Protein AF-A0A7J5J9D5-F1 (afdb_monomer)

pLDDT: mean 86.19, std 12.95, range [57.12, 96.88]

Structure (mmCIF, N/CA/C/O backbone):
data_AF-A0A7J5J9D5-F1
#
_entry.id   AF-A0A7J5J9D5-F1
#
loop_
_atom_site.group_PDB
_atom_site.id
_atom_site.ty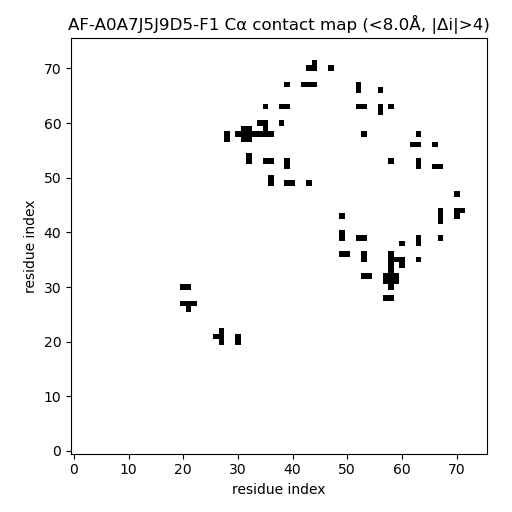pe_symbol
_atom_site.label_atom_id
_atom_site.label_alt_id
_atom_site.label_comp_id
_atom_site.label_asym_id
_atom_site.label_entity_id
_atom_site.label_seq_id
_atom_site.pdbx_PDB_ins_code
_atom_site.Cartn_x
_atom_site.Cartn_y
_atom_site.Cartn_z
_atom_site.occupancy
_atom_site.B_iso_or_equiv
_atom_site.auth_seq_id
_atom_site.auth_comp_id
_at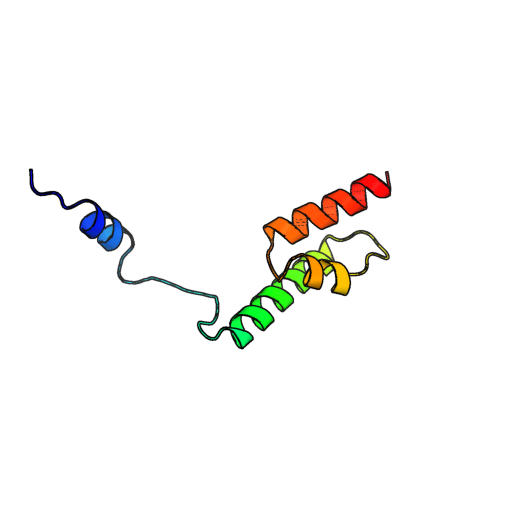om_site.auth_asym_id
_atom_site.auth_atom_id
_atom_site.pdbx_PDB_model_num
ATOM 1 N N . GLY A 1 1 ? 7.714 34.180 -32.434 1.00 57.12 1 GLY A N 1
ATOM 2 C CA . GLY A 1 1 ? 8.536 33.480 -31.426 1.00 57.12 1 GLY A CA 1
ATOM 3 C C . GLY A 1 1 ? 8.421 31.984 -31.631 1.00 57.12 1 GLY A C 1
ATOM 4 O O . GLY A 1 1 ? 7.320 31.506 -31.885 1.00 57.12 1 GLY A O 1
ATOM 5 N N . LYS A 1 2 ? 9.540 31.255 -31.595 1.00 61.91 2 LYS A N 1
ATOM 6 C CA . LYS A 1 2 ? 9.570 29.795 -31.775 1.00 61.91 2 LYS A CA 1
ATOM 7 C C . LYS A 1 2 ? 8.893 29.140 -30.562 1.00 61.91 2 LYS A C 1
ATOM 9 O O . LYS A 1 2 ? 9.280 29.421 -29.434 1.00 61.91 2 LYS A O 1
ATOM 14 N N . LYS A 1 3 ? 7.860 28.316 -30.769 1.00 62.94 3 LYS A N 1
ATOM 15 C CA . LYS A 1 3 ? 7.195 27.588 -29.674 1.00 62.94 3 LYS A CA 1
ATOM 16 C C . LYS A 1 3 ? 8.132 26.482 -29.180 1.00 62.94 3 LYS A C 1
ATOM 18 O O . LYS A 1 3 ? 8.236 25.443 -29.817 1.00 62.94 3 LYS A O 1
ATOM 23 N N . VAL A 1 4 ? 8.816 26.725 -28.068 1.00 69.00 4 VAL A N 1
ATOM 24 C CA . VAL A 1 4 ? 9.783 25.798 -27.443 1.00 69.00 4 VAL A CA 1
ATOM 25 C C . VAL A 1 4 ? 9.297 25.244 -26.098 1.00 69.00 4 VAL A C 1
ATOM 27 O O . VAL A 1 4 ? 10.041 24.566 -25.402 1.00 69.00 4 VAL A O 1
ATOM 30 N N . GLY A 1 5 ? 8.026 25.482 -25.748 1.00 69.38 5 GLY A N 1
ATOM 31 C CA . GLY A 1 5 ? 7.483 25.242 -24.406 1.00 69.38 5 GLY A CA 1
ATOM 32 C C . GLY A 1 5 ? 7.732 23.837 -23.853 1.00 69.38 5 GLY A C 1
ATOM 33 O O . GLY A 1 5 ? 8.286 23.712 -22.769 1.00 69.38 5 GLY A O 1
ATOM 34 N N . TYR A 1 6 ? 7.386 22.778 -24.590 1.00 62.97 6 TYR A N 1
ATOM 35 C CA . TYR A 1 6 ? 7.537 21.405 -24.085 1.00 62.97 6 TYR A CA 1
ATOM 36 C C . TYR A 1 6 ? 9.000 20.951 -23.989 1.00 62.97 6 TYR A C 1
ATOM 38 O O . TYR A 1 6 ? 9.374 20.304 -23.015 1.00 62.97 6 TYR A O 1
ATOM 46 N N . THR A 1 7 ? 9.837 21.327 -24.958 1.00 68.31 7 THR A N 1
ATOM 47 C CA . THR A 1 7 ? 11.264 20.974 -24.975 1.00 68.31 7 THR A CA 1
ATOM 48 C C . THR A 1 7 ? 12.042 21.703 -23.878 1.00 68.31 7 THR A C 1
ATOM 50 O O . THR A 1 7 ? 12.847 21.080 -23.195 1.00 68.31 7 THR A O 1
ATOM 53 N N . GLU A 1 8 ? 11.760 22.989 -23.646 1.00 70.69 8 GLU A N 1
ATOM 54 C CA . GLU A 1 8 ? 12.372 23.747 -22.545 1.00 70.69 8 GLU A CA 1
ATOM 55 C C . GLU A 1 8 ? 11.885 23.299 -21.166 1.00 70.69 8 GLU A C 1
ATOM 57 O O . GLU A 1 8 ? 12.630 23.369 -20.192 1.00 70.69 8 GLU A O 1
ATOM 62 N N . MET A 1 9 ? 10.622 22.878 -21.047 1.00 72.06 9 MET A N 1
ATOM 63 C CA . MET A 1 9 ? 10.111 22.336 -19.787 1.00 72.06 9 MET A CA 1
ATOM 64 C C . MET A 1 9 ? 10.828 21.031 -19.441 1.00 72.06 9 MET A C 1
ATOM 66 O O . MET A 1 9 ? 11.245 20.873 -18.301 1.00 72.06 9 MET A O 1
ATOM 70 N N . LEU A 1 10 ? 11.046 20.141 -20.415 1.00 65.06 10 LEU A N 1
ATOM 71 C CA . LEU A 1 10 ? 11.738 18.870 -20.192 1.00 65.06 10 LEU A CA 1
ATOM 72 C C . LEU A 1 10 ? 13.236 19.062 -19.888 1.00 65.06 10 LEU A C 1
ATOM 74 O O . LEU A 1 10 ? 13.748 18.452 -18.955 1.00 65.06 10 LEU A O 1
ATOM 78 N N . SER A 1 11 ? 13.927 19.961 -20.603 1.00 65.38 11 SER A N 1
ATOM 79 C CA . SER A 1 11 ? 15.364 20.208 -20.394 1.00 65.38 11 SER A CA 1
ATOM 80 C C . SER A 1 11 ? 15.692 20.803 -19.020 1.00 65.38 11 SER A C 1
ATOM 82 O O . SER A 1 11 ? 16.800 20.620 -18.526 1.00 65.38 11 SER A O 1
ATOM 84 N N . ARG A 1 12 ? 14.743 21.514 -18.389 1.00 66.50 12 ARG A N 1
ATOM 85 C CA . ARG A 1 12 ? 14.912 22.090 -17.040 1.00 66.50 12 ARG A CA 1
ATOM 86 C C . ARG A 1 12 ? 14.952 21.038 -15.929 1.00 66.50 12 ARG A C 1
ATOM 88 O O . ARG A 1 12 ? 15.549 21.308 -14.893 1.00 66.50 12 ARG A O 1
ATOM 95 N N . TYR A 1 13 ? 14.341 19.870 -16.132 1.00 62.62 13 TYR A N 1
ATOM 96 C CA . TYR A 1 13 ? 14.365 18.772 -15.157 1.00 62.62 13 TYR A CA 1
ATOM 97 C C . TYR A 1 13 ? 15.594 17.852 -15.310 1.00 62.62 13 TYR A C 1
ATOM 99 O O . TYR A 1 13 ? 15.831 17.015 -14.439 1.00 62.62 13 TYR A O 1
ATOM 107 N N . GLY A 1 14 ? 16.402 18.047 -16.363 1.00 64.06 14 GLY A N 1
ATOM 108 C CA . GLY A 1 14 ? 17.589 17.240 -16.664 1.00 64.06 14 GLY A CA 1
ATOM 109 C C . GLY A 1 14 ? 17.271 15.787 -17.056 1.00 64.06 14 GLY A C 1
ATOM 110 O O . GLY A 1 14 ? 16.135 15.333 -16.943 1.00 64.06 14 GLY A O 1
ATOM 111 N N . ASP A 1 15 ? 18.293 15.037 -17.485 1.00 62.00 15 ASP A N 1
ATOM 112 C CA . ASP A 1 15 ? 18.204 13.593 -17.804 1.00 62.00 15 ASP A CA 1
ATOM 113 C C . ASP A 1 15 ? 17.905 12.705 -16.577 1.00 62.00 15 ASP A C 1
ATOM 115 O O . ASP A 1 15 ? 17.687 11.500 -16.687 1.00 62.00 15 ASP A O 1
ATOM 119 N N . SER A 1 16 ? 17.874 13.285 -15.378 1.00 60.84 16 SER A N 1
ATOM 120 C CA . SER A 1 16 ? 17.614 12.607 -14.111 1.00 60.84 16 SER A CA 1
ATOM 121 C C . SER A 1 16 ? 16.117 12.404 -13.851 1.00 60.84 16 SER A C 1
ATOM 123 O O . SER A 1 16 ? 15.584 12.817 -12.821 1.00 60.84 16 SER A O 1
ATOM 125 N N . TYR A 1 17 ? 15.422 11.731 -14.767 1.00 60.56 17 TYR A N 1
ATOM 126 C CA . TYR A 1 17 ? 14.130 11.129 -14.446 1.00 60.56 17 TYR A CA 1
ATOM 127 C C . TYR A 1 17 ? 14.364 9.922 -13.523 1.00 60.56 17 TYR A C 1
ATOM 129 O O . TYR A 1 17 ? 14.701 8.828 -13.971 1.00 60.56 17 TYR A O 1
ATOM 137 N N . SER A 1 18 ? 14.213 10.119 -12.213 1.00 69.06 18 SER A N 1
ATOM 138 C CA . SER A 1 18 ? 14.337 9.055 -11.214 1.00 69.06 18 SER A CA 1
ATOM 139 C C . SER A 1 18 ? 12.969 8.444 -10.907 1.00 69.06 18 SER A C 1
ATOM 141 O O . SER A 1 18 ? 12.204 8.914 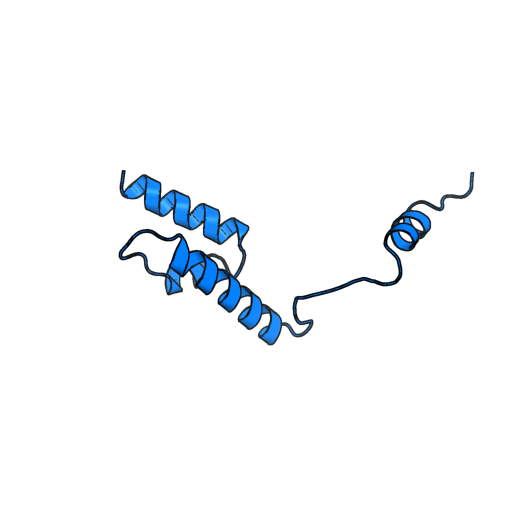-10.062 1.00 69.06 18 SER A O 1
ATOM 143 N N . LYS A 1 19 ? 12.640 7.356 -11.609 1.00 76.62 19 LYS A N 1
ATOM 144 C CA . LYS A 1 19 ? 11.450 6.553 -11.313 1.00 76.62 19 LYS A CA 1
ATOM 145 C C . LYS A 1 19 ? 11.776 5.513 -10.248 1.00 76.62 19 LYS A C 1
ATOM 147 O O . LYS A 1 19 ? 12.588 4.625 -10.460 1.00 76.62 19 LYS A O 1
ATOM 152 N N . VAL A 1 20 ? 11.100 5.609 -9.108 1.00 80.81 20 VAL A N 1
ATOM 153 C CA . VAL A 1 20 ? 11.281 4.684 -7.971 1.00 80.81 20 VAL A CA 1
ATOM 154 C C . VAL A 1 20 ? 10.313 3.492 -8.029 1.00 80.81 20 VAL A C 1
ATOM 156 O O . VAL A 1 20 ? 10.407 2.557 -7.245 1.00 80.81 20 VAL A O 1
ATOM 159 N N . THR A 1 21 ? 9.334 3.539 -8.935 1.00 84.88 21 THR A N 1
ATOM 160 C CA . THR A 1 21 ? 8.322 2.491 -9.114 1.00 84.88 21 THR A CA 1
ATOM 161 C C . THR A 1 21 ? 8.712 1.577 -10.277 1.00 84.88 21 THR A C 1
ATOM 163 O O . THR A 1 21 ? 9.009 2.112 -11.346 1.00 84.88 21 THR A O 1
ATOM 166 N N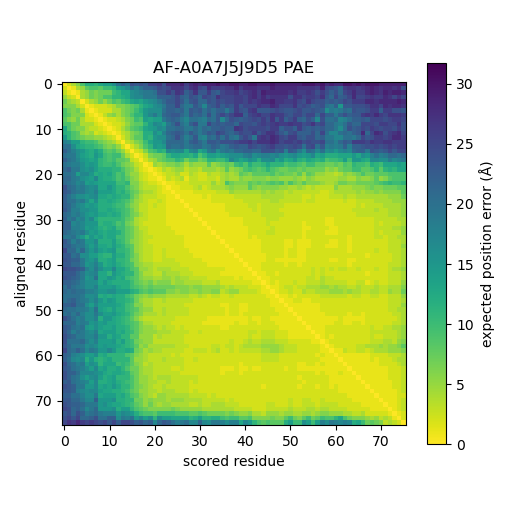 . PRO A 1 22 ? 8.639 0.242 -10.129 1.00 89.06 22 PRO A N 1
ATOM 167 C CA . PRO A 1 22 ? 8.903 -0.688 -11.227 1.00 89.06 22 PRO A CA 1
ATOM 168 C C . PRO A 1 22 ? 8.046 -0.420 -12.478 1.00 89.06 22 PRO A C 1
ATOM 170 O O . PRO A 1 22 ? 6.898 0.039 -12.389 1.00 89.06 22 PRO A O 1
ATOM 173 N N . ASP A 1 23 ? 8.605 -0.710 -13.654 1.00 88.94 23 ASP A N 1
ATOM 174 C CA . ASP A 1 23 ? 7.907 -0.579 -14.940 1.00 88.94 23 ASP A CA 1
ATOM 175 C C . ASP A 1 23 ? 6.927 -1.726 -15.191 1.00 88.94 23 ASP A C 1
ATOM 177 O O . ASP A 1 23 ? 5.821 -1.489 -15.693 1.00 88.94 23 ASP A O 1
ATOM 181 N N . ASP A 1 24 ? 7.295 -2.943 -14.783 1.00 94.31 24 ASP A N 1
ATOM 182 C CA . ASP A 1 24 ? 6.421 -4.105 -14.889 1.00 94.31 24 ASP A CA 1
ATOM 183 C C . ASP A 1 24 ? 5.129 -3.897 -14.086 1.00 94.31 24 ASP A C 1
ATOM 185 O O . ASP A 1 24 ? 5.124 -3.351 -12.979 1.00 94.31 24 ASP A O 1
ATOM 189 N N . ALA A 1 25 ? 4.002 -4.308 -14.666 1.00 91.00 25 ALA A N 1
ATOM 190 C CA . ALA A 1 25 ? 2.694 -4.076 -14.072 1.00 91.00 25 ALA A CA 1
ATOM 191 C C . ALA A 1 25 ? 2.489 -4.867 -12.772 1.00 91.00 25 ALA A C 1
ATOM 193 O O . ALA A 1 25 ? 1.934 -4.318 -11.817 1.00 91.00 25 ALA A O 1
ATOM 194 N N . GLN A 1 26 ? 2.961 -6.115 -12.715 1.00 94.31 26 GLN A N 1
ATOM 195 C CA . GLN A 1 26 ? 2.813 -6.965 -11.536 1.00 94.31 26 GLN A CA 1
ATOM 196 C C . GLN A 1 26 ? 3.758 -6.525 -10.419 1.00 94.31 26 GLN A C 1
ATOM 198 O O . GLN A 1 26 ? 3.353 -6.446 -9.257 1.00 94.31 26 GLN A O 1
ATOM 203 N N . GLU A 1 27 ? 5.008 -6.201 -10.746 1.00 93.25 27 GLU A N 1
ATOM 204 C CA . GLU A 1 27 ? 5.966 -5.687 -9.764 1.00 93.25 27 GLU A CA 1
ATOM 205 C C . GLU A 1 27 ? 5.556 -4.318 -9.230 1.00 93.25 27 GLU A C 1
ATOM 207 O O . GLU A 1 27 ? 5.640 -4.078 -8.024 1.00 93.25 27 GLU A O 1
ATOM 212 N N . ARG A 1 28 ? 5.025 -3.444 -10.092 1.00 93.12 28 ARG A N 1
ATOM 213 C CA . ARG A 1 28 ? 4.452 -2.162 -9.673 1.00 93.12 28 ARG A CA 1
ATOM 214 C C . ARG A 1 28 ? 3.311 -2.359 -8.688 1.00 93.12 28 ARG A C 1
ATOM 216 O O . ARG A 1 28 ? 3.267 -1.678 -7.668 1.00 93.12 28 ARG A O 1
ATOM 223 N N . GLU A 1 29 ? 2.392 -3.276 -8.973 1.00 94.44 29 GLU A N 1
ATOM 224 C CA . GLU A 1 29 ? 1.272 -3.557 -8.077 1.00 94.44 29 GLU A CA 1
ATOM 225 C C . GLU A 1 29 ? 1.755 -4.080 -6.717 1.00 94.44 29 GLU A C 1
ATOM 227 O O . GLU A 1 29 ? 1.312 -3.590 -5.674 1.00 94.44 29 GLU A O 1
ATOM 232 N N . LYS A 1 30 ? 2.707 -5.022 -6.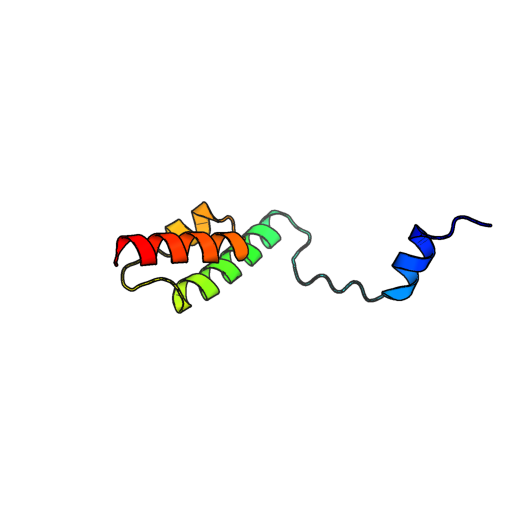713 1.00 95.25 30 LYS A N 1
ATOM 233 C CA . LYS A 1 30 ? 3.332 -5.541 -5.485 1.00 95.25 30 LYS A CA 1
ATOM 234 C C . LYS A 1 30 ? 4.013 -4.427 -4.689 1.00 95.25 30 LYS A C 1
ATOM 236 O O . LYS A 1 30 ? 3.783 -4.318 -3.485 1.00 95.25 30 LYS A O 1
ATOM 241 N N . PHE A 1 31 ? 4.794 -3.579 -5.358 1.00 94.88 31 PHE A N 1
ATOM 242 C CA . PHE A 1 31 ? 5.480 -2.443 -4.746 1.00 94.88 31 PHE A CA 1
ATOM 243 C C . PHE A 1 31 ? 4.488 -1.476 -4.090 1.00 94.88 31 PHE A C 1
ATOM 245 O O . PHE A 1 31 ? 4.618 -1.159 -2.907 1.00 94.88 31 PHE A O 1
ATOM 252 N N . LEU A 1 32 ? 3.453 -1.054 -4.820 1.00 95.19 32 LEU A N 1
ATOM 253 C CA . LEU A 1 32 ? 2.455 -0.110 -4.314 1.00 95.19 32 LEU A CA 1
ATOM 254 C C . LEU A 1 32 ? 1.663 -0.691 -3.134 1.00 95.19 32 LEU A C 1
ATOM 256 O O . LEU A 1 32 ? 1.441 -0.002 -2.137 1.00 95.19 32 LEU A O 1
ATOM 260 N N . LYS A 1 33 ? 1.279 -1.972 -3.202 1.00 96.00 33 LYS A N 1
ATOM 261 C CA . LYS A 1 33 ? 0.597 -2.655 -2.092 1.00 96.00 33 LYS A CA 1
ATOM 262 C C . LYS A 1 33 ? 1.488 -2.787 -0.856 1.00 96.00 33 LYS A C 1
ATOM 264 O O . LYS A 1 33 ? 0.995 -2.593 0.253 1.00 96.00 33 LYS A O 1
ATOM 269 N N . ALA A 1 34 ? 2.784 -3.055 -1.026 1.00 96.31 34 ALA A N 1
ATOM 270 C CA . ALA A 1 34 ? 3.732 -3.112 0.086 1.00 96.31 34 ALA A CA 1
ATOM 271 C C . ALA A 1 34 ? 3.873 -1.750 0.787 1.00 96.31 34 ALA A C 1
ATOM 273 O O . ALA A 1 34 ? 3.780 -1.678 2.013 1.00 96.31 34 ALA A O 1
ATOM 274 N N . GLN A 1 35 ? 4.007 -0.665 0.018 1.00 95.25 35 GLN A N 1
ATOM 275 C CA . GLN A 1 35 ? 4.070 0.697 0.563 1.00 95.25 35 GLN A CA 1
ATOM 276 C C . GLN A 1 35 ? 2.783 1.069 1.310 1.00 95.25 35 GLN A C 1
ATOM 278 O O . GLN A 1 35 ? 2.830 1.546 2.446 1.00 95.25 35 GLN A O 1
ATOM 283 N N . ALA A 1 36 ? 1.621 0.784 0.717 1.00 96.31 36 ALA A N 1
ATOM 284 C CA . ALA A 1 36 ? 0.335 1.013 1.369 1.00 96.31 36 ALA A CA 1
ATOM 285 C C . ALA A 1 36 ? 0.184 0.214 2.671 1.00 96.31 36 ALA A C 1
ATOM 287 O O . ALA A 1 36 ? -0.340 0.749 3.645 1.00 96.31 36 ALA A O 1
ATOM 288 N N . ALA A 1 37 ? 0.672 -1.030 2.718 1.00 96.88 37 ALA A N 1
ATOM 289 C CA . ALA A 1 37 ? 0.626 -1.852 3.924 1.00 96.88 37 ALA A CA 1
ATOM 290 C C . ALA A 1 37 ? 1.471 -1.262 5.060 1.00 96.88 37 ALA A C 1
ATOM 292 O O . ALA A 1 37 ? 1.016 -1.248 6.201 1.00 96.88 37 ALA A O 1
ATOM 293 N N . ILE A 1 38 ? 2.672 -0.754 4.763 1.00 95.94 38 ILE A N 1
ATOM 294 C CA . ILE A 1 38 ? 3.540 -0.107 5.761 1.00 95.94 38 ILE A CA 1
ATOM 295 C C . ILE A 1 38 ? 2.835 1.115 6.354 1.00 95.94 38 ILE A C 1
ATOM 297 O O . ILE A 1 38 ? 2.717 1.234 7.572 1.00 95.94 38 ILE A O 1
ATOM 301 N N . VAL A 1 39 ? 2.310 1.991 5.496 1.00 95.25 39 VAL A N 1
ATOM 302 C CA . VAL A 1 39 ? 1.618 3.208 5.938 1.00 95.25 39 VAL A CA 1
ATOM 303 C C . VAL A 1 39 ? 0.360 2.868 6.737 1.00 95.25 39 VAL A C 1
ATOM 305 O O . VAL A 1 39 ? 0.133 3.458 7.793 1.00 95.25 39 VAL A O 1
ATOM 308 N N . ALA A 1 40 ? -0.437 1.902 6.279 1.00 96.31 40 ALA A N 1
ATOM 309 C CA . ALA A 1 40 ? -1.655 1.492 6.967 1.00 96.31 40 ALA A CA 1
ATOM 310 C C . ALA A 1 40 ? -1.367 0.868 8.340 1.00 96.31 40 ALA A C 1
ATOM 312 O O . ALA A 1 40 ? -2.040 1.229 9.296 1.00 96.31 40 ALA A O 1
ATOM 313 N N . LYS A 1 41 ? -0.337 0.020 8.478 1.00 96.06 41 LYS A N 1
ATOM 314 C CA . LYS A 1 41 ? 0.048 -0.570 9.777 1.00 96.06 41 LYS A CA 1
ATOM 315 C C . LYS A 1 41 ? 0.385 0.471 10.846 1.00 96.06 41 LYS A C 1
ATOM 317 O O . LYS A 1 41 ? 0.153 0.215 12.016 1.00 96.06 41 LYS A O 1
ATOM 322 N N . ILE A 1 42 ? 0.954 1.607 10.448 1.00 95.19 42 ILE A N 1
ATOM 323 C CA . ILE A 1 42 ? 1.376 2.662 11.381 1.00 95.19 42 ILE A CA 1
ATOM 324 C C . ILE A 1 42 ? 0.209 3.587 11.748 1.00 95.19 42 ILE A C 1
ATOM 326 O O . ILE A 1 42 ? 0.182 4.143 12.840 1.00 95.19 42 ILE A O 1
ATOM 330 N N . ASN A 1 43 ? -0.733 3.797 10.825 1.00 94.50 43 ASN A N 1
ATOM 331 C CA . ASN A 1 43 ? -1.715 4.878 10.938 1.00 94.50 43 ASN A CA 1
ATOM 332 C C . ASN A 1 43 ? -3.154 4.406 11.161 1.00 94.50 43 ASN A C 1
ATOM 334 O O . ASN A 1 43 ? -3.986 5.205 11.602 1.00 94.50 43 ASN A O 1
ATOM 338 N N . ALA A 1 44 ? -3.482 3.166 10.802 1.00 94.38 44 ALA A N 1
ATOM 339 C CA . ALA A 1 44 ? -4.823 2.639 10.991 1.00 94.38 44 ALA A CA 1
ATOM 340 C C . ALA A 1 44 ? -5.114 2.447 12.490 1.00 94.38 44 ALA A C 1
ATOM 342 O O . ALA A 1 44 ? -4.196 2.143 13.250 1.00 94.38 44 ALA A O 1
ATOM 343 N N . PRO A 1 45 ? -6.370 2.646 12.923 1.00 94.06 45 PRO A N 1
ATOM 344 C CA . PRO A 1 45 ? -6.744 2.431 14.315 1.00 94.06 45 PRO A CA 1
ATOM 345 C C . PRO A 1 45 ? -6.606 0.959 14.723 1.00 94.06 45 PRO A C 1
ATOM 347 O O . PRO A 1 45 ? -6.644 0.062 13.874 1.00 94.06 45 PRO A O 1
ATOM 350 N N . ASP A 1 46 ? -6.496 0.711 16.028 1.00 91.25 46 ASP A N 1
ATOM 351 C CA . ASP A 1 46 ? -6.375 -0.642 16.569 1.00 91.25 46 ASP A CA 1
ATOM 352 C C . ASP A 1 46 ? -7.550 -1.529 16.132 1.00 91.25 46 ASP A C 1
ATOM 354 O O . ASP A 1 46 ? -8.714 -1.120 16.127 1.00 91.25 46 ASP A O 1
ATOM 358 N N . GLY A 1 47 ? -7.233 -2.758 15.715 1.00 89.50 47 GLY A N 1
ATOM 359 C CA . GLY A 1 47 ? -8.215 -3.715 15.196 1.00 89.50 47 GLY A CA 1
ATOM 360 C C . GLY A 1 47 ? -8.653 -3.483 13.743 1.00 89.50 47 GLY A C 1
ATOM 361 O O . GLY A 1 47 ? -9.478 -4.244 13.237 1.00 89.50 47 GLY A O 1
ATOM 362 N N . ALA A 1 48 ? -8.113 -2.480 13.040 1.00 93.12 48 ALA A N 1
ATOM 363 C CA . ALA A 1 48 ? -8.402 -2.280 11.623 1.00 93.12 48 ALA A CA 1
ATOM 364 C C . ALA A 1 48 ? -7.819 -3.398 10.740 1.00 93.12 48 ALA A C 1
ATOM 366 O O . ALA A 1 48 ? -6.659 -3.794 10.865 1.00 93.12 48 ALA A O 1
ATOM 367 N N . ASP A 1 49 ? -8.613 -3.857 9.769 1.00 95.44 49 ASP A N 1
ATOM 368 C CA . ASP A 1 49 ? -8.166 -4.824 8.766 1.00 95.44 49 ASP A CA 1
ATOM 369 C C . ASP A 1 49 ? -7.280 -4.143 7.708 1.00 95.44 49 ASP A C 1
ATOM 371 O O . ASP A 1 49 ? -7.749 -3.565 6.720 1.00 95.44 49 ASP A O 1
ATOM 375 N N . ILE A 1 50 ? -5.966 -4.230 7.921 1.00 95.75 50 ILE A N 1
ATOM 376 C CA . ILE A 1 50 ? -4.954 -3.660 7.027 1.00 95.75 50 ILE A CA 1
ATOM 377 C C . ILE A 1 50 ? -5.043 -4.248 5.615 1.00 95.75 50 ILE A C 1
ATOM 379 O O . ILE A 1 50 ? -4.882 -3.515 4.636 1.00 95.75 50 ILE A O 1
ATOM 383 N N . ALA A 1 51 ? -5.304 -5.551 5.480 1.00 95.38 51 ALA A N 1
ATOM 384 C CA . ALA A 1 51 ? -5.360 -6.206 4.175 1.00 95.38 51 ALA A CA 1
ATOM 385 C C . ALA A 1 51 ? -6.529 -5.660 3.348 1.00 95.38 51 ALA A C 1
ATOM 387 O O . ALA A 1 51 ? -6.362 -5.352 2.163 1.00 95.38 51 ALA A O 1
ATOM 388 N N . LYS A 1 52 ? -7.678 -5.442 3.994 1.00 96.12 52 LYS A N 1
ATOM 389 C CA . LYS A 1 52 ? -8.843 -4.804 3.374 1.00 96.12 52 LYS A CA 1
ATOM 390 C C . LYS A 1 52 ? -8.549 -3.373 2.924 1.00 96.12 52 LYS A C 1
ATOM 392 O O . LYS A 1 52 ? -8.916 -3.023 1.804 1.00 96.12 52 LYS A O 1
ATOM 397 N N . ILE A 1 53 ? -7.850 -2.571 3.736 1.00 95.38 53 ILE A N 1
ATOM 398 C CA . ILE A 1 53 ? -7.449 -1.196 3.371 1.00 95.38 53 ILE A CA 1
ATOM 399 C C . ILE A 1 53 ? -6.498 -1.207 2.165 1.00 95.38 53 ILE A C 1
ATOM 401 O O . ILE A 1 53 ? -6.670 -0.447 1.213 1.00 95.38 53 ILE A O 1
ATOM 405 N N . VAL A 1 54 ? -5.489 -2.076 2.160 1.00 96.25 54 VAL A N 1
ATOM 406 C CA . VAL A 1 54 ? -4.527 -2.161 1.048 1.00 96.25 54 VAL A CA 1
ATOM 407 C C . VAL A 1 54 ? -5.213 -2.616 -0.241 1.00 96.25 54 VAL A C 1
ATOM 409 O O . VAL A 1 54 ? -4.946 -2.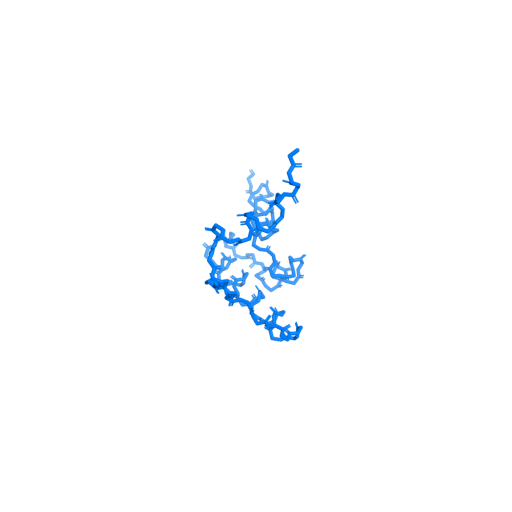067 -1.313 1.00 96.25 54 VAL A O 1
ATOM 412 N N . HIS A 1 55 ? -6.126 -3.585 -0.147 1.00 95.25 55 HIS A N 1
ATOM 413 C CA . HIS A 1 55 ? -6.869 -4.084 -1.299 1.00 95.25 55 HIS A CA 1
ATOM 414 C C . HIS A 1 55 ? -7.831 -3.028 -1.864 1.00 95.25 55 HIS A C 1
ATOM 416 O O . HIS A 1 55 ? -7.830 -2.796 -3.071 1.00 95.25 55 HIS A O 1
ATOM 422 N N . SER A 1 56 ? -8.589 -2.328 -1.011 1.00 93.75 56 SER A N 1
ATOM 423 C CA . SER A 1 56 ? -9.549 -1.298 -1.442 1.00 93.75 56 SER A CA 1
ATOM 424 C C . SER A 1 56 ? -8.881 -0.056 -2.046 1.00 93.75 56 SER A C 1
ATOM 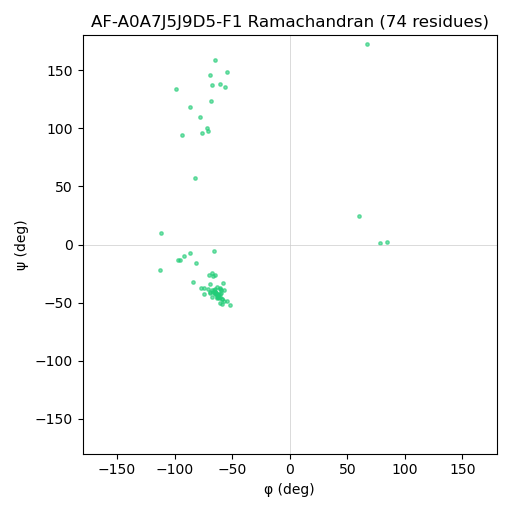426 O O . SER A 1 56 ? -9.477 0.659 -2.855 1.00 93.75 56 SER A O 1
ATOM 428 N N . THR A 1 57 ? -7.627 0.206 -1.676 1.00 94.00 57 THR A N 1
ATOM 429 C CA . THR A 1 57 ? -6.865 1.379 -2.127 1.00 94.00 57 THR A CA 1
ATOM 430 C C . THR A 1 57 ? -5.971 1.096 -3.330 1.00 94.00 57 THR A C 1
ATOM 432 O O . THR A 1 57 ? -5.480 2.045 -3.947 1.00 94.00 57 THR A O 1
ATOM 435 N N . GLY A 1 58 ? -5.747 -0.178 -3.672 1.00 92.19 58 GLY A N 1
ATOM 436 C CA . GLY A 1 58 ? -4.891 -0.587 -4.788 1.00 92.19 58 GLY A CA 1
ATOM 437 C C . GLY A 1 58 ? -3.438 -0.118 -4.656 1.00 92.19 58 GLY A C 1
ATOM 438 O O . GLY A 1 58 ? -2.764 0.071 -5.663 1.00 92.19 58 GLY A O 1
ATOM 439 N N . GLY A 1 59 ? -2.966 0.141 -3.431 1.00 91.31 59 GLY A N 1
ATOM 440 C CA . GLY A 1 59 ? -1.629 0.688 -3.185 1.00 91.31 59 GLY A CA 1
ATOM 441 C C . GLY A 1 59 ? -1.517 2.220 -3.275 1.00 91.31 59 GLY A C 1
ATOM 442 O O . GLY A 1 59 ? -0.435 2.779 -3.110 1.00 91.31 59 GLY A O 1
ATOM 443 N N . GLY A 1 60 ? -2.622 2.933 -3.520 1.00 94.19 60 GLY A N 1
ATOM 444 C CA . GLY A 1 60 ? -2.630 4.394 -3.599 1.00 94.19 60 GLY A CA 1
ATOM 445 C C . GLY A 1 60 ? -2.595 5.065 -2.224 1.00 94.19 60 GLY A C 1
ATOM 446 O O . GLY A 1 60 ? -3.608 5.098 -1.528 1.00 94.19 60 GLY A O 1
ATOM 447 N N . LEU A 1 61 ? -1.475 5.702 -1.869 1.00 94.38 61 LEU A N 1
ATOM 448 C CA . LEU A 1 61 ? -1.272 6.329 -0.549 1.00 94.38 61 LEU A CA 1
ATOM 449 C C . LEU A 1 61 ? -2.329 7.383 -0.186 1.00 94.38 61 LEU A C 1
ATOM 451 O O . LEU A 1 61 ? -2.810 7.426 0.945 1.00 94.38 61 LEU A O 1
ATOM 455 N N . ARG A 1 62 ? -2.768 8.192 -1.158 1.00 95.81 62 ARG A N 1
ATOM 456 C CA . ARG A 1 62 ? -3.850 9.168 -0.937 1.00 95.81 62 ARG A CA 1
ATOM 457 C C . ARG A 1 62 ? -5.161 8.491 -0.527 1.00 95.81 62 ARG A C 1
ATOM 459 O O . ARG A 1 62 ? -5.888 9.019 0.305 1.00 95.81 62 ARG A O 1
ATOM 466 N N . ARG A 1 63 ? -5.460 7.324 -1.107 1.00 96.50 63 ARG A N 1
ATOM 467 C CA . ARG A 1 63 ? -6.675 6.557 -0.796 1.00 96.50 63 ARG A CA 1
ATOM 468 C C . ARG A 1 63 ? -6.547 5.877 0.567 1.00 96.50 63 ARG A C 1
ATOM 470 O O . ARG A 1 63 ? -7.521 5.873 1.306 1.00 96.50 63 ARG A O 1
ATOM 477 N N . VAL A 1 64 ? -5.354 5.381 0.917 1.00 96.38 64 VAL A N 1
ATOM 478 C CA . VAL A 1 64 ? -5.049 4.839 2.258 1.00 96.38 64 VAL A CA 1
ATOM 479 C C . VAL A 1 64 ? -5.370 5.863 3.340 1.00 96.38 64 VAL A C 1
ATOM 481 O O . VAL A 1 64 ? -6.099 5.543 4.272 1.00 96.38 64 VAL A O 1
ATOM 484 N N . TYR A 1 65 ? -4.917 7.109 3.175 1.00 95.44 65 TYR A N 1
ATOM 485 C CA . TYR A 1 65 ? -5.253 8.189 4.104 1.00 95.44 65 TYR A CA 1
ATOM 486 C C . TYR A 1 65 ? -6.771 8.390 4.239 1.00 95.44 65 TYR A C 1
ATOM 488 O O . TYR A 1 65 ? -7.298 8.415 5.347 1.00 95.44 65 TYR A O 1
ATOM 496 N N . THR A 1 66 ? -7.493 8.479 3.116 1.00 96.75 66 THR A N 1
ATOM 497 C CA . THR A 1 66 ? -8.954 8.655 3.133 1.00 96.75 66 THR A CA 1
ATOM 498 C C . THR A 1 66 ? -9.680 7.508 3.837 1.00 96.75 66 THR A C 1
ATOM 500 O O . THR A 1 66 ? -10.614 7.764 4.591 1.00 96.75 66 THR A O 1
ATOM 503 N N . GLU A 1 67 ? -9.279 6.257 3.607 1.00 94.94 67 GLU A N 1
ATOM 504 C CA . GLU A 1 67 ? -9.897 5.102 4.269 1.00 94.94 67 GLU A CA 1
ATOM 505 C C . GLU A 1 67 ? -9.625 5.086 5.776 1.00 94.94 67 GLU A C 1
ATOM 507 O O . GLU A 1 67 ? -10.543 4.854 6.558 1.00 94.94 67 GLU A O 1
ATOM 512 N N . ILE A 1 68 ? -8.406 5.421 6.205 1.00 95.44 68 ILE A N 1
ATOM 513 C CA . ILE A 1 68 ? -8.068 5.526 7.632 1.00 95.44 68 ILE A CA 1
ATOM 514 C C . ILE A 1 68 ? -8.889 6.626 8.313 1.00 95.44 68 ILE A C 1
ATOM 516 O O . ILE A 1 68 ? -9.440 6.404 9.389 1.00 95.44 68 ILE A O 1
ATOM 520 N N . GLU A 1 69 ? -9.033 7.789 7.678 1.00 95.31 69 GLU A N 1
ATOM 521 C CA . GLU A 1 69 ? -9.850 8.881 8.216 1.00 95.31 69 GLU A CA 1
ATOM 522 C C . GLU A 1 69 ? -11.331 8.501 8.338 1.00 95.31 69 GLU A C 1
ATOM 524 O O . GLU A 1 69 ? -11.982 8.872 9.313 1.00 95.31 69 GLU A O 1
ATOM 529 N N . LYS A 1 70 ? -11.874 7.713 7.399 1.00 94.38 70 LYS A N 1
ATOM 530 C CA . LYS A 1 70 ? -13.236 7.170 7.533 1.00 94.38 70 LYS A CA 1
ATOM 531 C C . LYS A 1 70 ? -13.357 6.251 8.745 1.00 94.38 70 LYS A C 1
ATOM 533 O O . LYS A 1 70 ? -14.325 6.376 9.487 1.00 94.38 70 LYS A O 1
ATOM 538 N N . LEU A 1 71 ? -12.390 5.354 8.953 1.00 93.25 71 LEU A N 1
ATOM 539 C CA . LEU A 1 71 ? -12.388 4.442 10.102 1.00 93.25 71 LEU A CA 1
ATOM 540 C C . LEU A 1 71 ? -12.350 5.208 11.427 1.00 93.25 71 LEU A 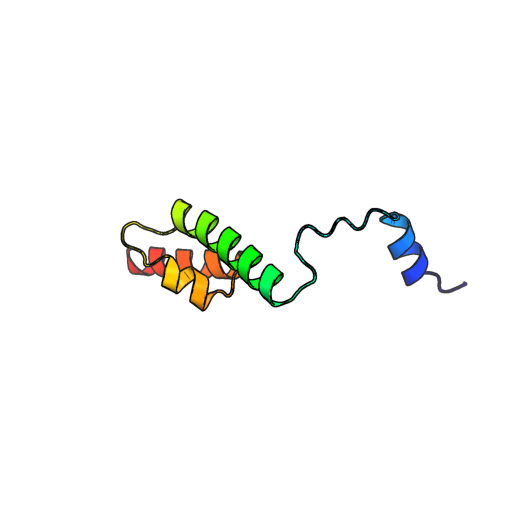C 1
ATOM 542 O O . LEU A 1 71 ? -13.156 4.929 12.307 1.00 93.25 71 LEU A O 1
ATOM 546 N N . ARG A 1 72 ? -11.487 6.223 11.534 1.00 92.88 72 ARG A N 1
ATOM 547 C CA . ARG A 1 72 ? -11.391 7.079 12.728 1.00 92.88 72 ARG A CA 1
ATOM 548 C C . ARG A 1 72 ? -12.702 7.800 13.033 1.00 92.88 72 ARG A C 1
ATOM 550 O O . ARG A 1 72 ? -13.116 7.841 14.182 1.00 92.88 72 ARG A O 1
ATOM 557 N N . ARG A 1 73 ? -13.387 8.316 12.007 1.00 92.69 73 ARG A N 1
ATOM 558 C CA . ARG A 1 73 ? -14.695 8.979 12.169 1.00 92.69 73 ARG A CA 1
ATOM 559 C C . ARG A 1 73 ? -15.813 8.043 12.615 1.00 92.69 73 ARG A C 1
ATOM 561 O O . ARG A 1 73 ? -16.769 8.524 13.194 1.00 92.69 73 ARG A O 1
ATOM 568 N N . MET A 1 74 ? -15.729 6.749 12.310 1.00 88.75 74 MET A N 1
ATOM 569 C CA . MET A 1 74 ? -16.722 5.764 12.761 1.00 88.75 74 MET A CA 1
ATOM 570 C C . MET A 1 74 ? -16.483 5.291 14.201 1.00 88.75 74 MET A C 1
ATOM 572 O O . MET A 1 74 ? -17.363 4.663 14.778 1.00 88.75 74 MET A O 1
ATOM 576 N N . GLN A 1 75 ? -15.292 5.540 14.750 1.00 74.62 75 GLN A N 1
ATOM 577 C CA . GLN A 1 75 ? -14.912 5.183 16.120 1.00 74.62 75 GLN A CA 1
ATOM 578 C C . GLN A 1 75 ? -15.067 6.343 17.118 1.00 74.62 75 GLN A C 1
ATOM 580 O O . GLN A 1 75 ? -14.984 6.103 18.321 1.00 74.62 75 GLN A O 1
ATOM 585 N N . ALA A 1 76 ? -15.246 7.570 16.622 1.00 65.38 76 ALA A N 1
ATOM 586 C CA . ALA A 1 76 ? -15.546 8.767 17.407 1.00 65.38 76 ALA A CA 1
ATOM 587 C C . ALA A 1 76 ? -17.058 8.912 17.619 1.00 65.38 76 ALA A C 1
ATOM 589 O O . ALA A 1 76 ? -17.442 9.360 18.721 1.00 65.38 76 ALA A O 1
#

Solvent-accessible surface area (backbone atoms only — not comparable to full-atom values): 4589 Å² total; per-residue (Å²): 132,86,90,50,67,71,63,57,57,51,61,73,63,49,93,71,77,81,76,91,65,59,84,52,70,68,58,27,48,52,51,30,31,51,54,26,41,57,54,38,72,75,66,40,61,91,90,58,63,50,67,60,48,24,61,78,32,69,19,38,59,75,47,43,52,53,54,39,54,54,53,53,63,74,74,108

Secondary structure (DSSP, 8-state):
----HHHHHHHHT-S-----S-SSHHHHHHHHHHHHHHHHHHHSPTT--HHHHHHHHTT-HHHHHHHHHHHHHHH-

Sequence (76 aa):
GKKVGYTEMLSRYGDSYSKVTPDDAQ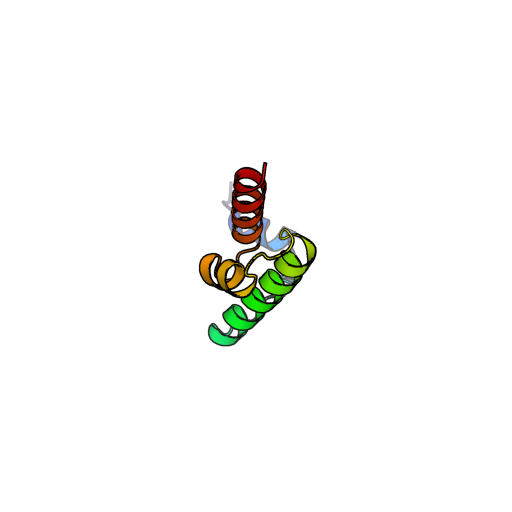EREKFLKAQAAIVAKINAPDGADIAKIVHSTGGGLRRVYTEIEKLRRMQA

Organism: Bacteroides thetaiotaomicron (NCBI:txid818)

Foldseek 3Di:
DDPCVVVVVVPVVPPPPDDPADPDPVSNLVVLLVQLLVVCVVQADPPDDSNVLSVVCSSPNVSSVVVRVVNVVVVD

Radius of gyration: 18.42 Å; Cα contacts (8 Å, |Δi|>4): 54; chains: 1; bounding box: 35×40×49 Å

Mean predicted aligned error: 8.84 Å